Protein AF-A0A6G2VI68-F1 (afdb_monomer_lite)

Sequence (60 aa):
AATAAASGVPSAAAADAAGARGHGLPAIRARLRQLGGTLTVESAPGEGTALSAAIPLEPR

Secondary structure (DSSP, 8-state):
-----------TTGGGSS---SSHHHHHHHHHHHTT-EEEEEEETTTEEEEEEE-PPPP-

pLDDT: mean 76.4, std 22.02, 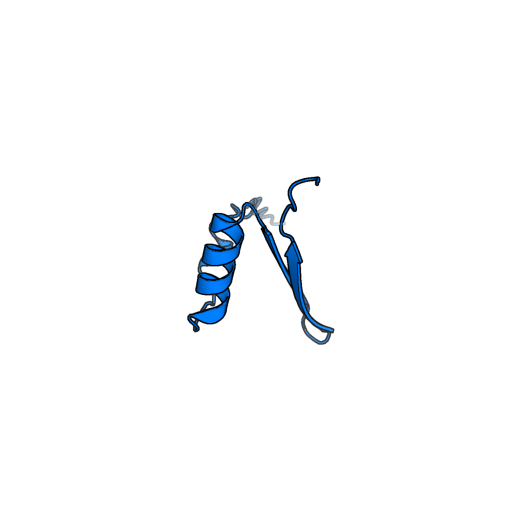range [35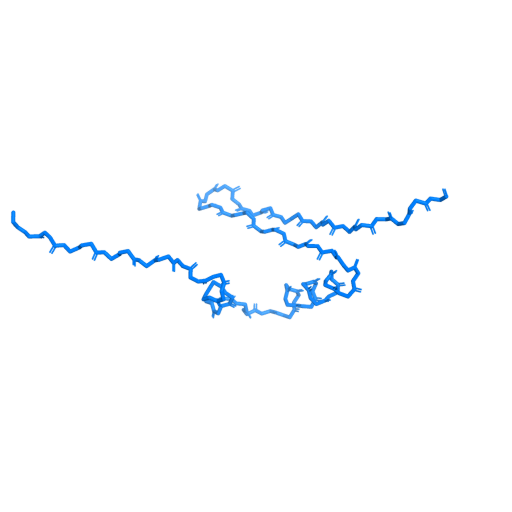.38, 97.0]

Foldseek 3Di:
DDDDDDPDPPDPVVVVPDDPPDPVVVVVQVVQVVQVKDWDWDDDVPPGIDIDIDGDDDDD

Structure (mmCIF, N/CA/C/O backbone):
data_AF-A0A6G2VI68-F1
#
_entry.id   AF-A0A6G2VI68-F1
#
loop_
_atom_site.group_PDB
_atom_site.id
_atom_site.type_symbol
_atom_site.label_atom_id
_atom_site.label_alt_id
_atom_site.label_comp_id
_atom_site.label_asym_id
_atom_site.label_entity_id
_atom_site.label_seq_id
_atom_site.pdbx_PDB_ins_code
_atom_site.Cartn_x
_atom_site.Cartn_y
_atom_site.Cartn_z
_atom_site.occupancy
_atom_site.B_iso_or_equiv
_atom_site.auth_seq_id
_atom_site.auth_comp_id
_atom_site.auth_asym_id
_atom_site.auth_atom_id
_atom_site.pdbx_PDB_model_num
ATOM 1 N N . ALA A 1 1 ? -12.188 -1.966 -41.498 1.00 37.88 1 ALA A N 1
ATOM 2 C CA . ALA A 1 1 ? -12.993 -3.123 -41.047 1.00 37.88 1 ALA A CA 1
ATOM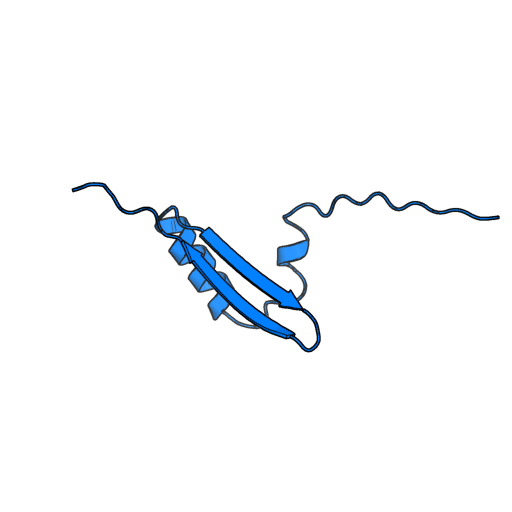 3 C C . ALA A 1 1 ? -12.010 -4.148 -40.496 1.00 37.88 1 ALA A C 1
ATOM 5 O O . ALA A 1 1 ? -11.086 -4.468 -41.222 1.00 37.88 1 ALA A O 1
ATOM 6 N N . ALA A 1 2 ? -12.013 -4.596 -39.245 1.00 35.38 2 ALA A N 1
ATOM 7 C CA . ALA A 1 2 ? -13.030 -4.705 -38.198 1.00 35.38 2 ALA A CA 1
ATOM 8 C C . ALA A 1 2 ? -12.315 -4.513 -36.832 1.00 35.38 2 ALA A C 1
ATOM 10 O O . ALA A 1 2 ? -11.215 -5.020 -36.655 1.00 35.38 2 ALA A O 1
ATOM 11 N N . THR A 1 3 ? -12.707 -3.560 -35.978 1.00 44.12 3 THR A N 1
ATOM 12 C CA . THR A 1 3 ? -13.610 -3.712 -34.810 1.00 44.12 3 THR A CA 1
ATOM 13 C C . THR A 1 3 ? -13.336 -4.908 -33.892 1.00 44.12 3 THR A C 1
ATOM 15 O O . THR A 1 3 ? -13.721 -6.023 -34.224 1.00 44.12 3 THR A O 1
ATOM 18 N N . ALA A 1 4 ? -12.830 -4.624 -32.685 1.00 38.59 4 ALA A N 1
ATOM 19 C CA . ALA A 1 4 ? -13.364 -5.157 -31.427 1.00 38.59 4 ALA A CA 1
ATOM 20 C C . ALA A 1 4 ? -12.880 -4.298 -30.242 1.00 38.59 4 ALA A C 1
ATOM 22 O O . ALA A 1 4 ? -11.712 -4.328 -29.863 1.00 38.59 4 ALA A O 1
ATOM 23 N N . ALA A 1 5 ? -13.800 -3.517 -29.677 1.00 50.25 5 ALA A N 1
ATOM 24 C CA . ALA A 1 5 ? -13.668 -2.935 -28.353 1.00 50.25 5 ALA A CA 1
ATOM 25 C C . ALA A 1 5 ? -13.715 -4.053 -27.305 1.00 50.25 5 ALA A C 1
ATOM 27 O O . ALA A 1 5 ? -14.623 -4.882 -27.328 1.00 50.25 5 ALA A O 1
ATOM 28 N N . ALA A 1 6 ? -12.783 -4.035 -26.358 1.00 47.75 6 ALA A N 1
ATOM 29 C CA . ALA A 1 6 ? -12.951 -4.704 -25.078 1.00 47.75 6 ALA A CA 1
ATOM 30 C C . ALA A 1 6 ? -12.832 -3.642 -23.988 1.00 47.75 6 ALA A C 1
ATOM 32 O O . ALA A 1 6 ? -11.769 -3.401 -23.419 1.00 47.75 6 ALA A O 1
ATOM 33 N N . SER A 1 7 ? -13.963 -2.987 -23.734 1.00 47.66 7 SER A N 1
ATOM 34 C CA . SER A 1 7 ? -14.245 -2.279 -22.492 1.00 47.66 7 SER A CA 1
ATOM 35 C C . SER A 1 7 ? -14.255 -3.296 -21.352 1.00 47.66 7 SER A C 1
ATOM 37 O O . SER A 1 7 ? -15.303 -3.779 -20.937 1.00 47.66 7 SER A O 1
ATOM 39 N N . GLY A 1 8 ? -13.075 -3.672 -20.877 1.00 40.78 8 GLY A N 1
ATOM 40 C CA . GLY A 1 8 ? -12.917 -4.322 -19.590 1.00 40.78 8 GLY A CA 1
ATOM 41 C C . GLY A 1 8 ? -12.420 -3.266 -18.628 1.00 40.78 8 GLY A C 1
ATOM 42 O O . GLY A 1 8 ? -11.230 -2.977 -18.620 1.00 40.78 8 GLY A O 1
ATOM 43 N N . VAL A 1 9 ? -13.309 -2.665 -17.837 1.00 47.94 9 VAL A N 1
ATOM 44 C CA . VAL A 1 9 ? -12.854 -1.943 -16.644 1.00 47.94 9 VAL A CA 1
ATOM 45 C C . VAL A 1 9 ? -12.117 -2.997 -15.815 1.00 47.94 9 VAL A C 1
ATOM 47 O O . VAL A 1 9 ? -12.756 -3.990 -15.451 1.00 47.94 9 VAL A O 1
ATOM 50 N N . PRO A 1 10 ? -10.797 -2.888 -15.576 1.00 42.44 10 PRO A N 1
ATOM 51 C CA . PRO A 1 10 ? -10.130 -3.853 -14.726 1.00 42.44 10 PRO A CA 1
ATOM 52 C C . PRO A 1 10 ? -10.780 -3.733 -13.352 1.00 42.44 10 PRO A C 1
ATOM 54 O O .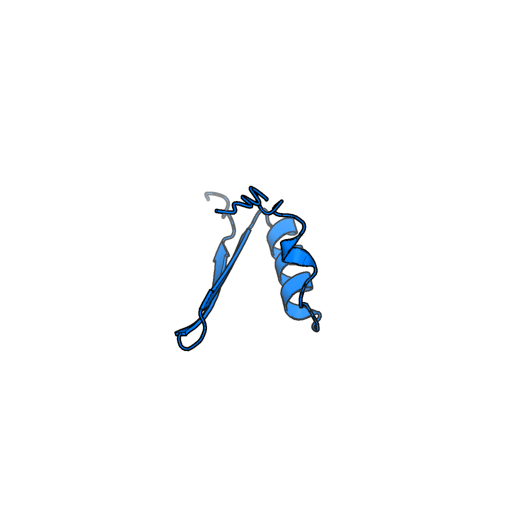 PRO A 1 10 ? -10.646 -2.719 -12.668 1.00 42.44 10 PRO A O 1
ATOM 57 N N . SER A 1 11 ? -11.555 -4.749 -12.970 1.00 47.69 11 SER A N 1
ATOM 58 C CA . SER A 1 11 ? -12.030 -4.854 -11.599 1.00 47.69 11 SER A CA 1
ATOM 59 C C . SER A 1 11 ? -10.790 -4.878 -10.720 1.00 47.69 11 SER A C 1
ATOM 61 O O . SER A 1 11 ? -9.892 -5.693 -10.947 1.00 47.69 11 SER A O 1
ATOM 63 N N . ALA A 1 12 ? -10.736 -3.981 -9.737 1.00 52.78 12 ALA A N 1
ATOM 64 C CA . ALA A 1 12 ? -9.592 -3.796 -8.848 1.00 52.78 12 ALA A CA 1
ATOM 65 C C . ALA A 1 12 ? -9.130 -5.101 -8.160 1.00 52.78 12 ALA A C 1
ATOM 67 O O . ALA A 1 12 ? -8.009 -5.171 -7.670 1.00 52.78 12 ALA A O 1
ATOM 68 N N . ALA A 1 13 ? -9.960 -6.150 -8.172 1.00 48.78 13 ALA A N 1
ATOM 69 C CA . ALA A 1 13 ? -9.643 -7.482 -7.670 1.00 48.78 13 ALA A CA 1
ATOM 70 C C . ALA A 1 13 ? -8.822 -8.373 -8.635 1.00 48.78 13 ALA A C 1
ATOM 72 O O . ALA A 1 13 ? -8.159 -9.298 -8.177 1.00 48.78 13 ALA A O 1
ATOM 73 N N . ALA A 1 14 ? -8.831 -8.131 -9.953 1.00 40.88 14 ALA A N 1
ATOM 74 C CA . ALA A 1 14 ? -8.117 -8.972 -10.926 1.00 40.88 14 ALA A CA 1
ATOM 75 C C . ALA A 1 14 ? -6.601 -8.690 -10.975 1.00 40.88 14 ALA A C 1
ATOM 77 O O . ALA A 1 14 ? -5.812 -9.578 -11.296 1.00 40.88 14 ALA A O 1
ATOM 78 N N . ALA A 1 15 ? -6.179 -7.480 -10.593 1.00 47.50 15 ALA A N 1
ATOM 79 C CA . ALA A 1 15 ? -4.765 -7.104 -10.511 1.00 47.50 15 ALA A CA 1
ATOM 80 C C . ALA A 1 15 ? -4.027 -7.770 -9.330 1.00 47.50 15 ALA A C 1
ATOM 82 O O . ALA A 1 15 ? -2.800 -7.840 -9.331 1.00 47.50 15 ALA A O 1
ATOM 83 N N . ASP A 1 16 ? -4.755 -8.308 -8.347 1.00 52.19 16 ASP A N 1
ATOM 84 C CA . ASP A 1 16 ? -4.176 -8.990 -7.184 1.00 52.19 16 ASP A CA 1
ATOM 85 C C . ASP A 1 16 ? -3.565 -10.371 -7.518 1.00 52.19 16 ASP A C 1
ATOM 87 O O . ASP A 1 16 ? -2.767 -10.896 -6.742 1.00 52.19 16 ASP A O 1
ATOM 91 N N . ALA A 1 17 ? -3.897 -10.968 -8.672 1.00 51.69 17 ALA A N 1
ATOM 92 C CA . ALA A 1 17 ? -3.650 -12.390 -8.934 1.00 51.69 17 ALA A CA 1
ATOM 93 C C . ALA A 1 17 ? -2.445 -12.721 -9.842 1.00 51.69 17 ALA A C 1
ATOM 95 O O . ALA A 1 17 ? -2.040 -13.881 -9.903 1.00 51.69 17 ALA A O 1
ATOM 96 N N . ALA A 1 18 ? -1.844 -11.757 -10.549 1.00 49.94 18 ALA A N 1
ATOM 97 C CA . ALA A 1 18 ? -0.936 -12.088 -11.658 1.00 49.94 18 ALA A CA 1
ATOM 98 C C . ALA A 1 18 ? 0.551 -12.313 -11.295 1.00 49.94 18 ALA A C 1
ATOM 100 O O . ALA A 1 18 ? 1.318 -12.697 -12.176 1.00 49.94 18 ALA A O 1
ATOM 101 N N . GLY A 1 19 ? 1.007 -12.122 -10.046 1.00 52.44 19 GLY A N 1
ATOM 102 C CA . GLY A 1 19 ? 2.462 -12.206 -9.812 1.00 52.44 19 GLY A CA 1
ATOM 103 C C . GLY A 1 19 ? 3.022 -12.145 -8.394 1.00 52.44 19 GLY A C 1
ATOM 104 O O . GLY A 1 19 ? 4.229 -11.970 -8.253 1.00 52.44 19 GLY A O 1
ATOM 105 N N . ALA A 1 20 ? 2.231 -12.310 -7.333 1.00 57.75 20 ALA A N 1
ATOM 106 C CA . ALA A 1 20 ? 2.774 -12.291 -5.972 1.00 57.75 20 ALA A CA 1
ATOM 107 C C . ALA A 1 20 ? 3.470 -13.620 -5.599 1.00 57.75 20 ALA A C 1
ATOM 109 O O . ALA A 1 20 ? 3.039 -14.332 -4.695 1.00 57.75 20 ALA A O 1
ATOM 110 N N . ARG A 1 21 ? 4.569 -13.987 -6.275 1.00 66.94 21 ARG A N 1
ATOM 111 C CA . ARG A 1 21 ? 5.520 -14.956 -5.701 1.00 66.94 21 ARG A CA 1
ATOM 112 C C . ARG A 1 21 ? 6.343 -14.230 -4.644 1.00 66.94 21 ARG A C 1
ATOM 114 O O . ARG A 1 21 ? 7.335 -13.583 -4.949 1.00 66.94 21 ARG A O 1
ATOM 121 N N . GLY A 1 22 ? 5.878 -14.310 -3.401 1.00 73.44 22 GLY A N 1
ATOM 122 C CA . GLY A 1 22 ? 6.548 -13.750 -2.231 1.00 73.44 22 GLY A CA 1
ATOM 123 C C . GLY A 1 22 ? 5.554 -13.345 -1.146 1.00 73.44 22 GLY A C 1
ATOM 124 O O . GLY A 1 22 ? 4.490 -12.805 -1.428 1.00 73.44 22 GLY A O 1
ATOM 125 N N . HIS A 1 23 ? 5.905 -13.583 0.117 1.00 83.50 23 HIS A N 1
ATOM 126 C CA . HIS A 1 23 ? 5.025 -13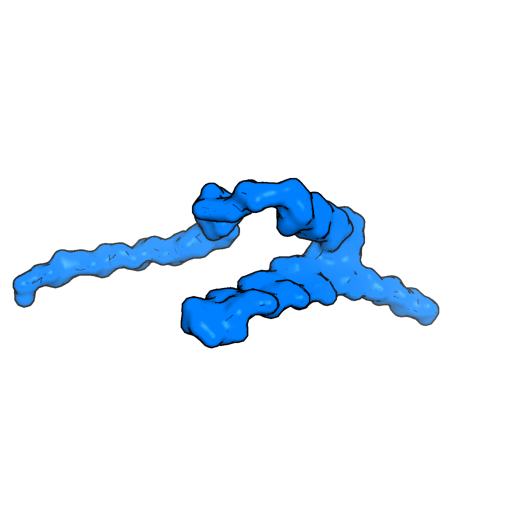.291 1.254 1.00 83.50 23 HIS A CA 1
ATOM 127 C C . HIS A 1 23 ? 5.076 -11.823 1.710 1.00 83.50 23 HIS A C 1
ATOM 129 O O . HIS A 1 23 ? 4.209 -11.393 2.463 1.00 83.50 23 HIS A O 1
ATOM 135 N N . GLY A 1 24 ? 6.058 -11.040 1.245 1.00 90.81 24 GLY A N 1
ATOM 136 C CA . GLY A 1 24 ? 6.305 -9.673 1.719 1.00 90.81 24 GLY A CA 1
ATOM 137 C C . GLY A 1 24 ? 5.189 -8.681 1.380 1.00 90.81 24 GLY A C 1
ATOM 138 O O . GLY A 1 24 ? 4.626 -8.061 2.279 1.00 90.81 24 GLY A O 1
ATOM 139 N N . LEU A 1 25 ? 4.835 -8.555 0.096 1.00 91.88 25 LEU A N 1
ATOM 140 C CA . LEU A 1 25 ? 3.786 -7.631 -0.359 1.00 91.88 25 LEU A CA 1
ATOM 141 C C . LEU A 1 25 ? 2.388 -7.974 0.193 1.00 91.88 25 LEU A C 1
ATOM 143 O O . LEU A 1 25 ? 1.700 -7.066 0.669 1.00 91.88 25 LEU A O 1
ATOM 147 N N . PRO A 1 26 ? 1.960 -9.252 0.211 1.00 90.62 26 PRO A N 1
ATOM 148 C CA . PRO A 1 26 ? 0.726 -9.635 0.891 1.00 90.62 26 PRO A CA 1
ATOM 149 C C . PRO A 1 26 ? 0.756 -9.326 2.394 1.00 90.62 26 PRO A C 1
ATOM 151 O O . PRO A 1 26 ? -0.201 -8.758 2.919 1.00 90.62 26 PRO A O 1
ATOM 154 N N . ALA A 1 27 ? 1.862 -9.632 3.085 1.00 91.25 27 ALA A N 1
ATOM 155 C CA . ALA A 1 27 ? 1.987 -9.382 4.520 1.00 91.25 27 ALA A CA 1
ATOM 156 C C . ALA A 1 27 ? 1.956 -7.886 4.859 1.00 91.25 27 ALA A C 1
ATOM 158 O O . ALA A 1 27 ? 1.295 -7.489 5.819 1.00 91.25 27 ALA A O 1
ATOM 159 N N . ILE A 1 28 ? 2.624 -7.036 4.071 1.00 93.75 28 ILE A N 1
ATOM 160 C CA . ILE A 1 28 ? 2.631 -5.593 4.327 1.00 93.75 28 ILE A CA 1
ATOM 161 C C . ILE A 1 28 ? 1.283 -4.950 3.985 1.00 93.75 28 ILE A C 1
ATOM 163 O O . ILE A 1 28 ? 0.827 -4.094 4.739 1.00 93.75 28 ILE A O 1
ATOM 167 N N . ARG A 1 29 ? 0.574 -5.420 2.942 1.00 93.25 29 ARG A N 1
ATOM 168 C CA . ARG A 1 29 ? -0.822 -5.008 2.688 1.00 93.25 29 ARG A CA 1
ATOM 169 C C . ARG A 1 29 ? -1.735 -5.395 3.843 1.00 93.25 29 ARG A C 1
ATOM 171 O O . ARG A 1 29 ? -2.544 -4.571 4.259 1.00 93.25 29 ARG A O 1
ATOM 178 N N . ALA A 1 30 ? -1.599 -6.606 4.385 1.00 94.06 30 ALA A N 1
ATOM 179 C CA . ALA A 1 30 ? -2.376 -7.031 5.547 1.00 94.06 30 ALA A CA 1
ATOM 180 C C . ALA A 1 30 ? -2.099 -6.140 6.770 1.00 94.06 30 ALA A C 1
ATOM 182 O O . ALA A 1 30 ? -3.039 -5.672 7.408 1.00 94.06 30 ALA A O 1
ATOM 183 N N . ARG A 1 31 ? -0.824 -5.840 7.050 1.00 95.00 31 ARG A N 1
ATOM 184 C CA . ARG A 1 31 ? -0.425 -4.968 8.165 1.00 95.00 31 ARG A CA 1
ATOM 185 C C . ARG A 1 31 ? -0.949 -3.541 8.007 1.00 95.00 31 ARG A C 1
ATOM 187 O O . ARG A 1 31 ? -1.469 -2.982 8.962 1.00 95.00 31 ARG A O 1
ATOM 194 N N . LEU A 1 32 ? -0.852 -2.963 6.811 1.00 96.38 32 LEU A N 1
ATOM 195 C CA . LEU A 1 32 ? -1.360 -1.614 6.554 1.00 96.38 32 LEU A CA 1
ATOM 196 C C . LEU A 1 32 ? -2.878 -1.556 6.719 1.00 96.38 32 LEU A C 1
ATOM 198 O O . LEU A 1 32 ? -3.366 -0.660 7.395 1.00 96.38 32 LEU A O 1
ATOM 202 N N . ARG A 1 33 ? -3.618 -2.557 6.226 1.00 95.06 33 ARG A N 1
ATOM 203 C CA . ARG A 1 33 ? -5.074 -2.633 6.431 1.00 95.06 33 ARG A CA 1
ATOM 204 C C . ARG A 1 33 ? -5.468 -2.703 7.905 1.00 95.06 33 ARG A C 1
ATOM 206 O O . ARG A 1 33 ? -6.438 -2.060 8.287 1.00 95.06 33 ARG A O 1
ATOM 213 N N . GLN A 1 34 ? -4.725 -3.445 8.730 1.00 95.88 34 GLN A N 1
ATOM 214 C CA . GLN A 1 34 ? -4.967 -3.495 10.181 1.00 95.88 34 GLN A CA 1
ATOM 215 C C . GLN A 1 34 ? -4.806 -2.124 10.852 1.00 95.88 34 GLN A C 1
ATOM 217 O O . GLN A 1 34 ? -5.451 -1.864 11.860 1.00 95.88 34 GLN A O 1
ATOM 222 N N . LEU A 1 35 ? -3.975 -1.251 10.281 1.00 95.62 35 LEU A N 1
ATOM 223 C CA . LEU A 1 35 ? -3.725 0.108 10.763 1.00 95.62 35 LEU A CA 1
ATOM 224 C C . LEU A 1 35 ? -4.602 1.165 10.066 1.00 95.62 35 LEU A C 1
ATOM 226 O O . LEU A 1 35 ? -4.331 2.354 10.191 1.00 95.62 35 LEU A O 1
ATOM 230 N N . GLY A 1 36 ? -5.602 0.761 9.273 1.00 95.56 36 GLY A N 1
ATOM 231 C CA . GLY A 1 36 ? -6.399 1.692 8.459 1.00 95.56 36 GLY A CA 1
ATOM 232 C C . GLY A 1 36 ? -5.601 2.386 7.346 1.00 95.56 36 GLY A C 1
ATOM 233 O O . GLY A 1 36 ? -6.047 3.376 6.776 1.00 95.56 36 GLY A O 1
ATOM 234 N N . GLY A 1 37 ? -4.405 1.881 7.051 1.00 96.31 37 GLY A N 1
ATOM 235 C CA . GLY A 1 37 ? -3.491 2.404 6.054 1.00 96.31 37 GLY A CA 1
ATOM 236 C C . GLY A 1 37 ? -3.676 1.802 4.663 1.00 96.31 37 GLY A C 1
ATOM 237 O O . GLY A 1 37 ? -4.433 0.854 4.437 1.00 96.31 37 GLY A O 1
ATOM 238 N N . THR A 1 38 ? -2.924 2.347 3.713 1.00 95.69 38 THR A N 1
ATOM 239 C CA . THR A 1 38 ? -2.961 1.972 2.297 1.00 95.69 38 THR A CA 1
ATOM 240 C C . THR A 1 38 ? -1.556 1.728 1.752 1.00 95.69 38 THR A C 1
ATOM 242 O O . THR A 1 38 ? -0.570 2.239 2.285 1.00 95.69 38 THR A O 1
ATOM 245 N N . LEU A 1 39 ? -1.472 0.905 0.702 1.00 95.25 39 LEU A N 1
ATOM 246 C CA . LEU A 1 39 ? -0.249 0.655 -0.060 1.00 95.25 39 LEU A CA 1
ATOM 247 C C . LEU A 1 39 ? -0.513 0.940 -1.536 1.00 95.25 39 LEU A C 1
ATOM 249 O O . LEU A 1 39 ? -1.438 0.356 -2.106 1.00 95.25 39 LEU A O 1
ATOM 253 N N . THR A 1 40 ? 0.356 1.739 -2.142 1.00 93.62 40 THR A N 1
ATOM 254 C CA . THR A 1 40 ? 0.404 1.998 -3.581 1.00 93.62 40 THR A CA 1
ATOM 255 C C . THR A 1 40 ? 1.720 1.462 -4.135 1.00 93.62 40 THR A C 1
ATOM 257 O O . THR A 1 40 ? 2.772 1.612 -3.511 1.00 93.62 40 THR A O 1
ATOM 260 N N . VAL A 1 41 ? 1.656 0.806 -5.293 1.00 92.50 41 VAL A N 1
ATOM 261 C CA . VAL A 1 41 ? 2.830 0.304 -6.014 1.00 92.50 41 VAL A CA 1
ATOM 262 C C . VAL A 1 41 ? 2.808 0.908 -7.406 1.00 92.50 41 VAL A C 1
ATOM 264 O O . VAL A 1 41 ? 1.847 0.715 -8.148 1.00 92.50 41 VAL A O 1
ATOM 267 N N . GLU A 1 42 ? 3.867 1.629 -7.742 1.00 91.81 42 GLU A N 1
ATOM 268 C CA . GLU A 1 42 ? 4.040 2.296 -9.025 1.00 91.81 42 GLU A CA 1
ATOM 269 C C . GLU A 1 42 ? 5.254 1.683 -9.714 1.00 91.81 42 GLU A C 1
ATOM 271 O O . GLU A 1 42 ? 6.364 1.672 -9.178 1.00 91.81 42 GLU A O 1
ATOM 276 N N . SER A 1 43 ? 5.035 1.105 -10.889 1.00 88.44 43 SER A N 1
ATOM 277 C CA . SER A 1 43 ? 6.090 0.455 -11.660 1.00 88.44 43 SER A CA 1
ATOM 278 C C . SER A 1 43 ? 5.861 0.669 -13.144 1.00 88.44 43 SER A C 1
ATOM 280 O O . SER A 1 43 ? 4.751 0.439 -13.629 1.00 88.44 43 SER A O 1
ATOM 282 N N . ALA A 1 44 ? 6.925 1.016 -13.859 1.00 89.19 44 ALA A N 1
ATOM 283 C CA . ALA A 1 44 ? 6.937 1.096 -15.310 1.00 89.19 44 ALA A CA 1
ATOM 284 C C . ALA A 1 44 ? 8.201 0.409 -15.863 1.00 89.19 44 ALA A C 1
ATOM 286 O O . ALA A 1 44 ? 9.269 0.476 -15.238 1.00 89.19 44 ALA A O 1
ATOM 287 N N . PRO A 1 45 ? 8.111 -0.292 -17.011 1.00 91.50 45 PRO A N 1
ATOM 288 C CA . PRO A 1 45 ? 9.271 -0.926 -17.630 1.00 91.50 45 PRO A CA 1
ATOM 289 C C . PRO A 1 45 ? 10.394 0.089 -17.883 1.00 91.50 45 PRO A C 1
ATOM 291 O O . PRO A 1 45 ? 10.182 1.093 -18.550 1.00 91.50 45 PRO A O 1
ATOM 294 N N . GLY A 1 46 ? 11.591 -0.181 -17.358 1.00 94.44 46 GLY A N 1
ATOM 295 C CA . GLY A 1 46 ? 12.753 0.706 -17.501 1.00 94.44 46 GLY A CA 1
ATOM 296 C C . GLY A 1 46 ? 12.836 1.859 -16.491 1.00 94.44 46 GLY A C 1
ATOM 297 O O . GLY A 1 46 ? 13.902 2.452 -16.374 1.00 94.44 46 GLY A O 1
ATOM 298 N N . GLU A 1 47 ? 11.780 2.134 -15.718 1.00 93.12 47 GLU A N 1
ATOM 299 C CA . GLU A 1 47 ? 11.765 3.198 -14.693 1.00 93.12 47 GLU A CA 1
ATOM 300 C C . GLU A 1 47 ? 11.988 2.666 -13.269 1.00 93.12 47 GLU A C 1
ATOM 302 O O . GLU A 1 47 ? 12.351 3.409 -12.360 1.00 93.12 47 GLU A O 1
ATOM 307 N N . GLY A 1 48 ? 11.809 1.359 -13.070 1.00 93.19 48 GLY A N 1
ATOM 308 C CA . GLY A 1 48 ? 11.965 0.710 -11.772 1.00 93.19 48 GLY A CA 1
ATOM 309 C C . GLY A 1 48 ? 10.638 0.556 -11.030 1.00 93.19 48 GLY A C 1
ATOM 310 O O . GLY A 1 48 ? 9.583 0.349 -11.633 1.00 93.19 48 GLY A O 1
ATOM 311 N N . THR A 1 49 ? 10.693 0.537 -9.698 1.00 93.12 49 THR A N 1
ATOM 312 C CA . THR A 1 49 ? 9.522 0.285 -8.848 1.00 93.12 49 THR A CA 1
ATOM 313 C C . THR A 1 49 ? 9.581 1.138 -7.591 1.00 93.12 49 THR A C 1
ATOM 315 O O . THR A 1 49 ? 10.561 1.085 -6.849 1.00 93.12 49 THR A O 1
ATOM 318 N N . ALA A 1 50 ? 8.507 1.878 -7.335 1.00 94.88 50 ALA A N 1
ATOM 319 C CA . ALA A 1 50 ? 8.292 2.652 -6.125 1.00 94.88 50 ALA A CA 1
ATOM 320 C C . ALA A 1 50 ? 7.128 2.061 -5.318 1.00 94.88 50 ALA A C 1
ATOM 322 O O . ALA A 1 50 ? 6.100 1.656 -5.866 1.00 94.88 50 ALA A O 1
ATOM 323 N N . LEU A 1 51 ? 7.301 1.995 -3.997 1.00 94.00 51 LEU A N 1
ATOM 324 C CA . LEU A 1 51 ? 6.268 1.566 -3.060 1.00 94.00 51 LEU A CA 1
ATOM 325 C C . LEU A 1 51 ? 6.004 2.699 -2.075 1.00 94.00 51 LEU A C 1
ATOM 327 O O . LEU A 1 51 ? 6.923 3.150 -1.392 1.00 94.00 51 LEU A O 1
ATOM 331 N N . SER A 1 52 ? 4.742 3.092 -1.962 1.00 96.19 52 SER A N 1
ATOM 332 C CA . SER A 1 52 ? 4.288 4.154 -1.066 1.00 96.19 52 SER A CA 1
ATOM 333 C C . SER A 1 52 ? 3.286 3.585 -0.071 1.00 96.19 52 SER A C 1
ATOM 335 O O . SER A 1 52 ? 2.311 2.945 -0.464 1.00 96.19 52 SER A O 1
ATOM 337 N N . ALA A 1 53 ? 3.515 3.810 1.222 1.00 95.75 53 ALA A N 1
ATOM 338 C CA . ALA A 1 53 ? 2.626 3.376 2.295 1.00 95.75 53 ALA A CA 1
ATOM 339 C C . ALA A 1 53 ? 2.148 4.585 3.102 1.00 95.75 53 ALA A C 1
ATOM 341 O O . ALA A 1 53 ? 2.955 5.429 3.486 1.00 95.75 53 ALA A O 1
ATOM 342 N N . ALA A 1 54 ? 0.850 4.648 3.385 1.00 97.00 54 ALA A N 1
ATOM 343 C CA . ALA A 1 54 ? 0.248 5.708 4.185 1.00 97.00 54 ALA A CA 1
ATOM 344 C C . ALA A 1 54 ? -0.523 5.101 5.356 1.00 97.00 54 ALA A C 1
ATOM 346 O O . ALA A 1 54 ? -1.269 4.141 5.170 1.00 97.00 54 ALA A O 1
ATOM 347 N N . ILE A 1 55 ? -0.341 5.655 6.554 1.00 96.81 55 ILE A N 1
ATOM 348 C CA . ILE A 1 55 ? -1.021 5.227 7.781 1.00 96.81 55 ILE A CA 1
ATOM 349 C C . ILE A 1 55 ? -1.620 6.478 8.436 1.00 96.81 55 ILE A C 1
ATOM 351 O O . ILE A 1 55 ? -0.876 7.440 8.644 1.00 96.81 55 ILE A O 1
ATOM 355 N N . PRO A 1 56 ? -2.928 6.500 8.746 1.00 94.56 56 PRO A N 1
ATOM 356 C CA . PRO A 1 56 ? -3.522 7.593 9.503 1.00 94.56 56 PRO A CA 1
ATOM 357 C C . PRO A 1 56 ? -2.955 7.614 10.926 1.00 94.56 56 PRO A C 1
ATOM 359 O O . PRO A 1 56 ? -2.852 6.578 11.583 1.00 94.56 56 PRO A O 1
ATOM 362 N N . LEU A 1 57 ? -2.571 8.799 11.395 1.00 94.12 57 LEU A N 1
ATOM 363 C CA . LEU A 1 57 ? -2.135 9.014 12.770 1.00 94.12 57 LEU A CA 1
ATOM 364 C C . LEU A 1 57 ? -3.267 9.690 13.534 1.00 94.12 57 LEU A C 1
ATOM 366 O O . LEU A 1 57 ? -3.851 10.653 13.035 1.00 94.12 57 LEU A O 1
ATOM 370 N N . GLU A 1 58 ? -3.549 9.206 14.739 1.00 87.31 58 GLU A N 1
ATOM 371 C CA . GLU A 1 58 ? -4.479 9.893 15.630 1.00 87.31 58 GLU A CA 1
ATOM 372 C C . GLU A 1 58 ? -3.910 11.278 15.986 1.00 87.31 58 GLU A C 1
ATOM 374 O O . GLU A 1 58 ? -2.722 11.383 16.330 1.00 87.31 58 GLU A O 1
ATOM 379 N N . PRO A 1 59 ? -4.721 12.346 15.900 1.00 79.56 59 PRO A N 1
ATOM 380 C CA . PRO A 1 59 ? -4.328 13.641 16.429 1.00 79.56 59 PRO A CA 1
ATOM 381 C C . PRO A 1 59 ? -4.090 13.516 17.940 1.00 79.56 59 PRO A C 1
ATOM 383 O O . PRO A 1 59 ? -4.839 1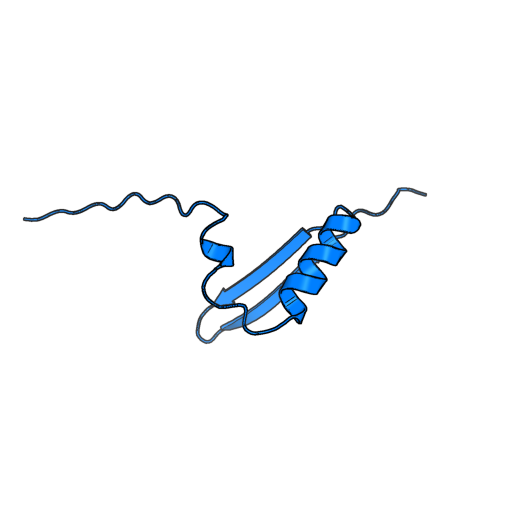2.840 18.645 1.00 79.56 59 PRO A O 1
ATOM 386 N N . ARG A 1 60 ? -3.009 14.137 18.416 1.00 68.12 60 ARG A N 1
ATOM 387 C CA . ARG A 1 60 ? -2.692 14.218 19.847 1.00 68.12 60 ARG A CA 1
ATOM 388 C C . ARG A 1 60 ? -3.580 15.213 20.575 1.00 68.12 60 ARG A C 1
ATOM 390 O O . ARG A 1 60 ? -3.878 16.269 19.974 1.00 68.12 60 ARG A O 1
#

Radius of gyration: 16.56 Å; chains: 1; bounding box: 27×29×61 Å